Protein AF-A0A3P6BQH3-F1 (afdb_monomer_lite)

Secondary structure (DSSP, 8-state):
-B-SSTTB-S------------SGGGGSSSS-----HHHHHHTBPTT-HHHHHTT-S--B------B--TT---EEEE-TT-BTTB--EEEE---BT---S--EE--TTS--EEPP-

Sequence (117 aa):
MCTGNPACSGSPITVTITDECPGGPCVSEPVHFDLSGKAMGALAKPGQAAQLRSAGPVSVSYRRAACLYQGTEIAFHVDAGSTPFYMAFVVEYENGEGDLASVGFNRPAEDLCPCEK

Organism: Brassica oleracea (NCBI:txid3712)

Radius of gyration: 19.26 Å; chains: 1; bounding box: 42×33×49 Å

pLDDT: mean 94.05, std 5.51, range [64.94, 98.44]

Structure (mmCIF, N/CA/C/O backbone):
data_AF-A0A3P6BQH3-F1
#
_entry.id   AF-A0A3P6BQH3-F1
#
loop_
_atom_site.group_PDB
_atom_site.id
_atom_site.type_symbol
_atom_site.label_atom_id
_atom_site.label_alt_id
_atom_site.label_comp_id
_atom_site.label_asym_id
_atom_site.label_entity_id
_atom_site.label_seq_id
_atom_site.pdbx_PDB_ins_code
_atom_site.Cartn_x
_atom_site.Cartn_y
_atom_site.Cartn_z
_atom_site.occupancy
_atom_site.B_iso_or_equiv
_atom_site.auth_seq_id
_atom_site.auth_comp_id
_atom_site.auth_asym_id
_atom_site.auth_atom_id
_atom_site.pdbx_PDB_model_num
ATOM 1 N N . MET A 1 1 ? -5.538 -3.265 14.415 1.00 95.25 1 MET A N 1
ATOM 2 C CA . MET A 1 1 ? -6.720 -3.154 15.298 1.00 95.25 1 MET A CA 1
ATOM 3 C C . MET A 1 1 ? -6.468 -2.037 16.293 1.00 95.25 1 MET A C 1
ATOM 5 O O . MET A 1 1 ? -5.365 -1.955 16.816 1.00 95.25 1 MET A O 1
ATOM 9 N N . CYS A 1 2 ? -7.467 -1.197 16.555 1.00 97.31 2 CYS A N 1
ATOM 10 C CA . CYS A 1 2 ? -7.405 -0.187 17.611 1.00 97.31 2 CYS A CA 1
ATOM 11 C C . CYS A 1 2 ? -8.392 -0.530 18.732 1.00 97.31 2 CYS A C 1
ATOM 13 O O . CYS A 1 2 ? -9.518 -0.941 18.450 1.00 97.31 2 CYS A O 1
ATOM 15 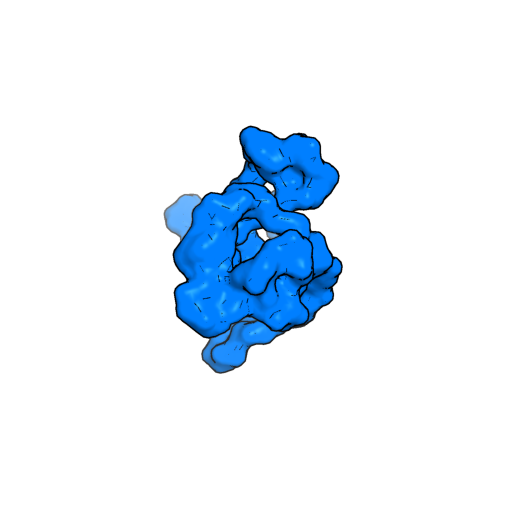N N . THR A 1 3 ? -7.989 -0.313 19.984 1.00 96.50 3 THR A N 1
ATOM 16 C CA . THR A 1 3 ? -8.846 -0.487 21.172 1.00 96.50 3 THR A CA 1
ATOM 17 C C . THR A 1 3 ? -8.729 0.647 22.197 1.00 96.50 3 THR A C 1
ATOM 19 O O . THR A 1 3 ? -9.624 0.799 23.020 1.00 96.50 3 THR A O 1
ATOM 22 N N . GLY A 1 4 ? -7.669 1.465 22.150 1.00 93.94 4 GLY A N 1
ATOM 23 C CA . GLY A 1 4 ? -7.378 2.485 23.170 1.00 93.94 4 GLY A CA 1
ATOM 24 C C . GLY A 1 4 ? -8.168 3.795 23.061 1.00 93.94 4 GLY A C 1
ATOM 25 O O . GLY A 1 4 ? -8.046 4.646 23.936 1.00 93.94 4 GLY A O 1
ATOM 26 N N . ASN A 1 5 ? -8.974 3.982 22.013 1.00 96.44 5 ASN A N 1
ATOM 27 C CA . ASN A 1 5 ? -9.795 5.180 21.817 1.00 96.44 5 ASN A CA 1
ATOM 28 C C . ASN A 1 5 ? -11.293 4.803 21.803 1.00 96.44 5 ASN A C 1
ATOM 30 O O . ASN A 1 5 ? -11.648 3.822 21.143 1.00 96.44 5 ASN A O 1
ATOM 34 N N . PRO A 1 6 ? -12.195 5.569 22.460 1.00 97.00 6 PRO A N 1
ATOM 35 C CA . PRO A 1 6 ? -13.634 5.277 22.489 1.00 97.00 6 PRO A CA 1
ATOM 36 C C . PRO A 1 6 ? -14.289 5.144 21.111 1.00 97.00 6 PRO A C 1
ATOM 38 O O . PRO A 1 6 ? -15.305 4.450 20.987 1.00 97.00 6 PRO A O 1
ATOM 41 N N . ALA A 1 7 ? -13.714 5.784 20.091 1.00 97.81 7 ALA A N 1
ATOM 42 C CA . ALA A 1 7 ? -14.192 5.716 18.722 1.00 97.81 7 ALA A CA 1
ATOM 43 C C . ALA A 1 7 ? -13.744 4.470 17.963 1.00 97.81 7 ALA A C 1
ATOM 45 O O . ALA A 1 7 ? -14.288 4.194 16.898 1.00 97.81 7 ALA A O 1
ATOM 46 N N . CYS A 1 8 ? -12.804 3.687 18.491 1.00 98.19 8 CYS A N 1
ATOM 47 C CA . CYS A 1 8 ? -12.336 2.481 17.825 1.00 98.19 8 CYS A CA 1
ATOM 48 C C . CYS A 1 8 ? -13.393 1.375 17.837 1.00 98.19 8 CYS A C 1
ATOM 50 O O . CYS A 1 8 ? -14.053 1.115 18.845 1.00 98.19 8 CYS A O 1
ATOM 52 N N . SER A 1 9 ? -13.546 0.705 16.697 1.00 98.00 9 SER A N 1
A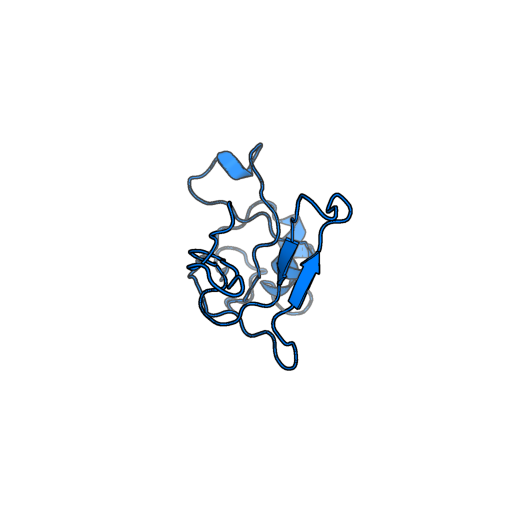TOM 53 C CA . SER A 1 9 ? -14.493 -0.398 16.518 1.00 98.00 9 SER A CA 1
ATOM 54 C C . SER A 1 9 ? -14.051 -1.687 17.210 1.00 98.00 9 SER A C 1
ATOM 56 O O . SER A 1 9 ? -14.864 -2.592 17.375 1.00 98.00 9 SER A O 1
ATOM 58 N N . GLY A 1 10 ? -12.765 -1.805 17.562 1.00 97.75 10 GLY A N 1
ATOM 59 C CA . GLY A 1 10 ? -12.161 -3.062 18.006 1.00 97.75 10 GLY A CA 1
ATOM 60 C C . GLY A 1 10 ? -11.976 -4.087 16.881 1.00 97.75 10 GLY A C 1
ATOM 61 O O . GLY A 1 10 ? -11.423 -5.152 17.122 1.00 97.75 10 GLY A O 1
ATOM 62 N N . SER A 1 11 ? -12.393 -3.782 15.649 1.00 97.94 11 SER A N 1
ATOM 63 C CA . SER A 1 11 ? -12.214 -4.669 14.498 1.00 97.94 11 SER A CA 1
ATOM 64 C C . SER A 1 11 ? -10.905 -4.348 13.763 1.00 97.94 11 SER A C 1
ATOM 66 O O . SER A 1 11 ? -10.529 -3.176 13.646 1.00 97.94 11 SER A O 1
ATOM 68 N N . PRO A 1 12 ? -10.155 -5.358 13.285 1.00 97.56 12 PRO A N 1
ATOM 69 C CA . PRO A 1 12 ? -8.999 -5.123 12.433 1.00 97.56 12 PRO A CA 1
ATOM 70 C C . PRO A 1 12 ? -9.430 -4.689 11.027 1.00 97.56 12 PRO A C 1
ATOM 72 O O . PRO A 1 12 ? -10.521 -5.014 10.567 1.00 97.56 12 PRO A O 1
ATOM 75 N N . ILE A 1 13 ? -8.521 -4.008 10.334 1.00 97.56 13 ILE A N 1
ATOM 76 C CA . ILE A 1 13 ? -8.607 -3.740 8.898 1.00 97.56 13 ILE A CA 1
ATOM 77 C C . ILE A 1 13 ? -7.333 -4.253 8.230 1.00 97.56 13 ILE A C 1
ATOM 79 O O . ILE A 1 13 ? -6.294 -4.350 8.888 1.00 97.56 13 ILE A O 1
ATOM 83 N N . THR A 1 14 ? -7.415 -4.540 6.936 1.00 96.88 14 THR A N 1
ATOM 84 C C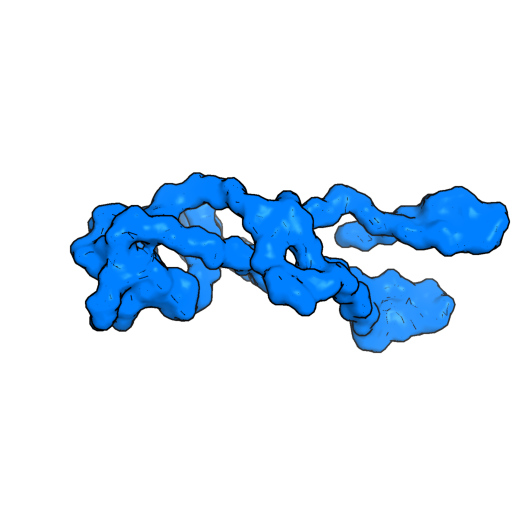A . THR A 1 14 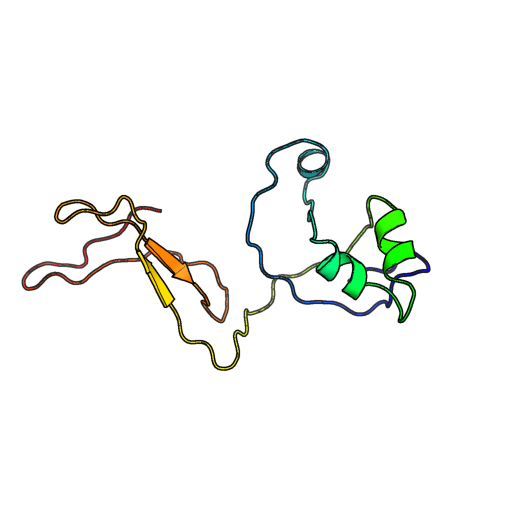? -6.250 -4.819 6.091 1.00 96.88 14 THR A CA 1
ATOM 85 C C . THR A 1 14 ? -5.891 -3.556 5.317 1.00 96.88 14 THR A C 1
ATOM 87 O O . THR A 1 14 ? -6.778 -2.887 4.785 1.00 96.88 14 THR A O 1
ATOM 90 N N . VAL A 1 15 ? -4.603 -3.226 5.263 1.00 97.00 15 VAL A N 1
ATOM 91 C CA . VAL A 1 15 ? -4.061 -2.104 4.487 1.00 97.00 15 VAL A CA 1
ATOM 92 C C . VAL A 1 15 ? -2.902 -2.600 3.629 1.00 97.00 15 VAL A C 1
ATOM 94 O O . VAL A 1 15 ? -2.203 -3.529 4.030 1.00 97.00 15 VAL A O 1
ATOM 97 N N . THR A 1 16 ? -2.703 -1.969 2.476 1.00 96.44 16 THR A N 1
ATOM 98 C CA . THR A 1 16 ? -1.528 -2.170 1.621 1.00 96.44 16 THR A CA 1
ATOM 99 C C . THR A 1 16 ? -0.537 -1.045 1.891 1.00 96.44 16 THR A C 1
ATOM 101 O O . THR A 1 16 ? -0.946 0.112 2.000 1.00 96.44 16 THR A O 1
ATOM 104 N N . ILE A 1 17 ? 0.748 -1.377 2.009 1.00 96.12 17 ILE A N 1
ATOM 105 C CA . ILE A 1 17 ? 1.821 -0.384 2.112 1.00 96.12 17 ILE A CA 1
ATOM 106 C C . ILE A 1 17 ? 2.149 0.103 0.703 1.00 96.12 17 ILE A C 1
ATOM 108 O O . ILE A 1 17 ? 2.469 -0.708 -0.160 1.00 96.12 17 ILE A O 1
ATOM 112 N N . THR A 1 18 ? 2.023 1.407 0.469 1.00 95.50 18 THR A N 1
ATOM 113 C CA . THR A 1 18 ? 2.203 2.018 -0.861 1.00 95.50 18 THR A CA 1
ATOM 114 C C . THR A 1 18 ? 3.159 3.204 -0.856 1.00 95.50 18 THR A C 1
ATOM 116 O O . THR A 1 18 ? 3.361 3.808 -1.901 1.00 95.50 18 THR A O 1
ATOM 119 N N . ASP A 1 19 ? 3.675 3.585 0.309 1.00 95.62 19 ASP A N 1
ATOM 120 C CA . ASP A 1 19 ? 4.522 4.761 0.475 1.00 95.62 19 ASP A CA 1
ATOM 121 C C . ASP A 1 19 ? 5.439 4.579 1.690 1.00 95.62 19 ASP A C 1
ATOM 123 O O . ASP A 1 19 ? 5.189 3.725 2.551 1.00 95.62 19 ASP A O 1
ATOM 127 N N . GLU A 1 20 ? 6.480 5.398 1.761 1.00 94.38 20 GLU A N 1
ATOM 128 C CA . GLU A 1 20 ? 7.390 5.493 2.890 1.00 94.38 20 GLU A CA 1
ATOM 129 C C . GLU A 1 20 ? 7.249 6.840 3.607 1.00 94.38 20 GLU A C 1
ATOM 131 O O . GLU A 1 20 ? 7.077 7.892 2.999 1.00 94.38 20 GLU A O 1
ATOM 136 N N . CYS A 1 21 ? 7.357 6.818 4.935 1.00 93.25 21 CYS A N 1
ATOM 137 C CA . CYS A 1 21 ? 7.377 8.031 5.748 1.00 93.25 21 CYS A CA 1
ATOM 138 C C . CYS A 1 21 ? 8.712 8.113 6.507 1.00 93.25 21 CYS A C 1
ATOM 140 O O . CYS A 1 21 ? 8.811 7.631 7.638 1.00 93.25 21 CYS A O 1
ATOM 142 N N . PRO A 1 22 ? 9.767 8.691 5.902 1.00 92.62 22 PRO A N 1
ATOM 143 C CA . PRO A 1 22 ? 11.127 8.604 6.435 1.00 92.62 22 PRO A CA 1
ATOM 144 C C . PRO A 1 22 ? 11.450 9.643 7.522 1.00 92.62 22 PRO A C 1
ATOM 146 O O . PRO A 1 22 ? 12.592 9.730 7.969 1.00 92.62 22 PRO A O 1
ATOM 149 N N . GLY A 1 23 ? 10.491 10.471 7.950 1.00 91.50 23 GLY A N 1
ATOM 150 C CA . GLY A 1 23 ? 10.771 11.588 8.852 1.00 91.50 23 GLY A CA 1
ATOM 151 C C . GLY A 1 23 ? 9.602 12.013 9.734 1.00 91.50 23 GLY A C 1
ATOM 152 O O . GLY A 1 23 ? 8.513 11.446 9.703 1.00 91.50 23 GLY A O 1
ATOM 153 N N . GLY A 1 24 ? 9.847 13.039 10.552 1.00 90.81 24 GLY A N 1
ATOM 154 C CA . GLY A 1 24 ? 8.833 13.610 11.436 1.00 90.81 24 GLY A CA 1
ATOM 155 C C . GLY A 1 24 ? 8.303 12.600 12.469 1.00 90.81 24 GLY A C 1
ATOM 156 O O . GLY A 1 24 ? 9.088 11.836 13.032 1.00 90.81 24 GLY A O 1
ATOM 157 N N . PRO A 1 25 ? 6.985 12.578 12.741 1.00 87.75 25 PRO A N 1
ATOM 158 C CA . PRO A 1 25 ? 6.381 11.643 13.695 1.00 87.75 25 PRO A CA 1
ATOM 159 C C . PRO A 1 25 ? 6.587 10.160 13.348 1.00 87.75 25 PRO A C 1
ATOM 161 O O . PRO A 1 25 ? 6.495 9.312 14.231 1.00 87.75 25 PRO A O 1
ATOM 164 N N . CYS A 1 26 ? 6.880 9.830 12.088 1.00 92.12 26 CYS A N 1
ATOM 165 C CA . CYS A 1 26 ? 7.045 8.444 11.658 1.00 92.12 26 CYS A CA 1
ATOM 166 C C . CYS A 1 26 ? 8.315 7.782 12.200 1.00 92.12 26 CYS A C 1
ATOM 168 O O . CYS A 1 26 ? 8.363 6.563 12.325 1.00 92.12 26 CYS A O 1
ATOM 170 N N . VAL A 1 27 ? 9.321 8.580 12.568 1.00 92.75 27 VAL A N 1
ATOM 171 C CA . VAL A 1 27 ? 10.598 8.092 13.116 1.00 92.75 27 VAL A CA 1
ATOM 172 C C . VAL A 1 27 ? 10.724 8.311 14.624 1.00 92.75 27 VAL A C 1
ATOM 174 O O . VAL A 1 27 ? 11.772 8.029 15.199 1.00 92.75 27 VAL A O 1
ATOM 177 N N . SER A 1 28 ? 9.680 8.825 15.287 1.00 90.69 28 SER A N 1
ATOM 178 C CA . SER A 1 28 ? 9.705 9.034 16.741 1.00 90.69 28 SER A CA 1
ATOM 179 C C . SER A 1 28 ? 9.492 7.747 17.537 1.00 90.69 28 SER A C 1
ATOM 181 O O . SER A 1 28 ? 9.800 7.711 18.722 1.00 90.69 28 SER A O 1
ATOM 183 N N . GLU A 1 29 ? 8.964 6.704 16.897 1.00 88.75 29 GLU A N 1
ATOM 184 C CA . GLU A 1 29 ? 8.667 5.403 17.493 1.00 88.75 29 GLU A CA 1
ATOM 185 C C . GLU A 1 29 ? 9.282 4.284 16.639 1.00 88.75 29 GLU A C 1
ATOM 187 O O . GLU A 1 29 ? 9.446 4.469 15.432 1.00 88.75 29 GLU A O 1
ATOM 192 N N . PRO A 1 30 ? 9.574 3.097 17.209 1.00 91.31 30 PRO A N 1
ATOM 193 C CA . PRO A 1 30 ? 10.148 1.983 16.449 1.00 91.31 30 PRO A CA 1
ATOM 194 C C . PRO A 1 30 ? 9.292 1.533 15.260 1.00 91.31 30 PRO A C 1
ATOM 196 O O . PRO A 1 30 ? 9.818 0.987 14.294 1.00 91.31 30 PRO A O 1
ATOM 199 N N . VAL A 1 31 ? 7.970 1.714 15.353 1.00 93.31 31 VAL A N 1
ATOM 200 C CA . VAL A 1 31 ? 7.013 1.389 14.293 1.00 93.31 31 VAL A CA 1
ATOM 201 C C . VAL A 1 31 ? 5.918 2.445 14.272 1.00 93.31 31 VAL A C 1
ATOM 203 O O . VAL A 1 31 ? 5.238 2.659 15.277 1.00 93.31 31 VAL A O 1
ATOM 206 N N . HIS A 1 32 ? 5.707 3.049 13.106 1.00 95.19 32 HIS A N 1
ATOM 207 C CA . HIS A 1 32 ? 4.667 4.043 12.880 1.00 95.19 32 HIS A CA 1
ATOM 208 C C . HIS A 1 32 ? 3.948 3.756 11.559 1.00 95.19 32 HIS A C 1
ATOM 210 O O . HIS A 1 32 ? 4.587 3.583 10.526 1.00 95.19 32 HIS A O 1
ATOM 216 N N . PHE A 1 33 ? 2.614 3.722 11.588 1.00 95.75 33 PHE A N 1
ATOM 217 C CA . PHE A 1 33 ? 1.796 3.641 10.378 1.00 95.75 33 PHE A CA 1
ATOM 218 C C . PHE A 1 33 ? 1.173 5.004 10.099 1.00 95.75 33 PHE A C 1
ATOM 220 O O . PHE A 1 33 ? 0.249 5.405 10.810 1.00 95.75 33 PHE A O 1
ATOM 227 N N . ASP A 1 34 ? 1.638 5.682 9.050 1.00 95.69 34 ASP A N 1
ATOM 228 C CA . ASP A 1 34 ? 0.975 6.884 8.546 1.00 95.69 34 ASP A CA 1
ATOM 229 C C . ASP A 1 34 ? -0.175 6.479 7.617 1.00 95.69 34 ASP A C 1
ATOM 231 O O . ASP A 1 34 ? -0.028 6.249 6.416 1.00 95.69 34 ASP A O 1
ATOM 235 N N . LEU A 1 35 ? -1.333 6.233 8.226 1.00 96.38 35 LEU A N 1
ATOM 236 C CA . LEU A 1 35 ? -2.493 5.713 7.520 1.00 96.38 35 LEU A CA 1
ATOM 237 C C . LEU A 1 35 ? -3.221 6.825 6.768 1.00 96.38 35 LEU A C 1
ATOM 239 O O . LEU A 1 35 ? -3.563 7.862 7.335 1.00 96.38 35 LEU A O 1
ATOM 243 N N . SER A 1 36 ? -3.636 6.530 5.534 1.00 96.94 36 SER A N 1
ATOM 244 C CA . SER A 1 36 ? -4.598 7.382 4.830 1.00 96.94 36 SER A CA 1
ATOM 245 C C . SER A 1 36 ? -5.856 7.626 5.678 1.00 96.94 36 SER A C 1
ATOM 247 O O . SER A 1 36 ? -6.316 6.760 6.434 1.00 96.94 36 SER A O 1
ATOM 249 N N . GLY A 1 37 ? -6.504 8.780 5.494 1.00 96.56 37 GLY A N 1
ATOM 250 C CA . GLY A 1 37 ? -7.731 9.112 6.230 1.00 96.56 37 GLY A CA 1
ATOM 251 C C . GLY A 1 37 ? -8.868 8.092 6.042 1.00 96.56 37 GLY A C 1
ATOM 252 O O . GLY A 1 37 ? -9.721 7.944 6.926 1.00 96.56 37 GLY A O 1
ATOM 253 N N . LYS A 1 38 ? -8.875 7.356 4.919 1.00 97.62 38 LYS A N 1
ATOM 254 C CA . LYS A 1 38 ? -9.808 6.248 4.663 1.00 97.62 38 LYS A CA 1
ATOM 255 C C . LYS A 1 38 ? -9.499 5.042 5.553 1.00 97.62 38 LYS A C 1
ATOM 257 O O . LYS A 1 38 ? -10.416 4.529 6.189 1.00 97.62 38 LYS A O 1
ATOM 262 N N . ALA A 1 39 ? -8.233 4.634 5.639 1.00 97.69 39 ALA A N 1
ATOM 263 C CA . ALA A 1 39 ? -7.803 3.534 6.498 1.00 97.69 39 ALA A CA 1
ATOM 264 C C . ALA A 1 39 ? -8.021 3.860 7.986 1.00 97.69 39 ALA A C 1
ATOM 266 O O . ALA A 1 39 ? -8.663 3.084 8.689 1.00 97.69 39 ALA A O 1
ATOM 267 N N . MET A 1 40 ? -7.609 5.047 8.449 1.00 97.19 40 MET A N 1
ATOM 268 C CA . MET A 1 40 ? -7.862 5.481 9.830 1.00 97.19 40 MET A CA 1
ATOM 269 C C . MET A 1 40 ? -9.365 5.496 10.151 1.00 97.19 40 MET A C 1
ATOM 271 O O . MET A 1 40 ? -9.795 5.004 11.189 1.00 97.19 40 MET A O 1
ATOM 275 N N . GLY A 1 41 ? -10.195 6.002 9.233 1.00 97.44 41 GLY A N 1
ATOM 276 C CA . GLY A 1 41 ? -11.648 6.017 9.410 1.00 97.44 41 GLY A CA 1
ATOM 277 C C . GLY A 1 41 ? -12.283 4.624 9.503 1.00 97.44 41 GLY A C 1
ATOM 278 O O . GLY A 1 41 ? -13.260 4.460 10.227 1.00 97.44 41 GLY A O 1
ATOM 279 N N . ALA A 1 42 ? -11.727 3.621 8.819 1.00 98.12 42 ALA A N 1
ATOM 280 C CA . ALA A 1 42 ? -12.226 2.244 8.843 1.00 98.12 42 ALA A CA 1
ATOM 281 C C . ALA A 1 42 ? -11.944 1.512 10.171 1.00 98.12 42 ALA A C 1
ATOM 283 O O . ALA A 1 42 ? -12.618 0.535 10.489 1.00 98.12 42 ALA A O 1
ATOM 284 N N . LEU A 1 43 ? -10.998 2.002 10.982 1.00 98.00 43 LEU A N 1
ATOM 285 C CA . LEU A 1 43 ? -10.787 1.525 12.355 1.00 98.00 43 LEU A CA 1
ATOM 286 C C . LEU A 1 43 ? -11.870 2.017 13.331 1.00 98.00 43 LEU A C 1
ATOM 288 O O . LEU A 1 43 ? -11.948 1.513 14.454 1.00 98.00 43 LEU A O 1
ATOM 292 N N . ALA A 1 44 ? -12.689 2.997 12.941 1.00 98.31 44 ALA A N 1
ATOM 293 C CA . ALA A 1 44 ? -13.687 3.601 13.812 1.00 98.31 44 ALA A CA 1
ATOM 294 C C . ALA A 1 44 ? -15.018 2.833 13.827 1.00 98.31 44 ALA A C 1
ATOM 296 O O . ALA A 1 44 ? -15.362 2.096 12.903 1.00 98.31 44 ALA A O 1
ATOM 297 N N . LYS A 1 45 ? -15.813 3.054 14.875 1.00 98.44 45 LYS A N 1
ATOM 298 C CA . LYS A 1 45 ? -17.228 2.674 14.930 1.00 98.44 45 LYS A CA 1
ATOM 299 C C . LYS A 1 45 ? -18.017 3.384 13.817 1.00 98.44 45 LYS A C 1
ATOM 301 O O . LYS A 1 45 ? -17.637 4.492 13.416 1.00 98.44 45 LYS A O 1
ATOM 306 N N . PRO A 1 46 ? -19.146 2.812 13.356 1.00 97.94 46 PRO A N 1
ATOM 307 C CA . PRO A 1 46 ? -20.029 3.479 12.401 1.00 97.94 46 PRO A CA 1
ATOM 308 C C . PRO A 1 46 ? -20.358 4.916 12.837 1.00 97.94 46 PRO A C 1
ATOM 310 O O . PRO A 1 46 ? -20.755 5.152 13.976 1.00 97.94 46 PRO A O 1
ATOM 313 N N . GLY A 1 47 ? -20.142 5.883 11.942 1.00 98.00 47 GLY A N 1
ATOM 314 C CA . GLY A 1 47 ? -20.373 7.311 12.202 1.00 98.00 47 GLY A CA 1
ATOM 315 C C . GLY A 1 47 ? -19.261 8.052 12.961 1.00 98.00 47 GLY A C 1
ATOM 316 O O . GLY A 1 47 ? -19.322 9.273 13.052 1.00 98.00 47 GLY A O 1
ATOM 317 N N . GLN A 1 48 ? -18.217 7.375 13.456 1.00 98.25 48 GLN A N 1
ATOM 318 C CA . GLN A 1 48 ? -17.176 7.993 14.301 1.00 98.25 48 GLN A CA 1
ATOM 319 C C . GLN A 1 48 ? -15.819 8.176 13.602 1.00 98.25 48 GLN A C 1
ATOM 321 O O . GLN A 1 48 ? -14.825 8.524 14.236 1.00 98.25 48 GLN A O 1
ATOM 326 N N . ALA A 1 49 ? -15.762 8.000 12.280 1.00 98.00 49 ALA A N 1
ATOM 327 C CA . ALA A 1 49 ? -14.524 8.123 11.509 1.00 98.00 49 ALA A CA 1
ATOM 328 C C . ALA A 1 49 ? -13.859 9.507 11.640 1.00 98.00 49 ALA A C 1
ATOM 330 O O . ALA A 1 49 ? -12.640 9.590 11.757 1.00 98.00 49 ALA A O 1
ATOM 331 N N . ALA A 1 50 ? -14.642 10.592 11.641 1.00 97.50 50 ALA A N 1
ATOM 332 C CA . ALA A 1 50 ? -14.105 11.942 11.825 1.00 97.50 50 ALA A CA 1
ATOM 333 C C . ALA A 1 50 ? -13.504 12.126 13.227 1.00 97.50 50 ALA A C 1
ATOM 335 O O . ALA A 1 50 ? -12.386 12.613 13.348 1.00 97.50 50 ALA A O 1
ATOM 336 N N . GLN A 1 51 ? -14.205 11.653 14.261 1.00 97.56 51 GLN A N 1
ATOM 337 C CA . GLN A 1 51 ? -13.728 11.703 15.642 1.00 97.56 51 GLN A CA 1
ATOM 338 C C . GLN A 1 51 ? -12.405 10.949 15.814 1.00 97.56 51 GLN A C 1
ATOM 340 O O . GLN A 1 51 ? -11.497 11.467 16.457 1.00 97.56 51 GLN A O 1
ATOM 345 N N . LEU A 1 52 ? -12.273 9.758 15.216 1.00 97.81 52 LEU A N 1
ATOM 346 C CA . LEU A 1 52 ? -11.033 8.988 15.309 1.00 97.81 52 LEU A CA 1
ATOM 347 C C . LEU A 1 52 ? -9.873 9.667 14.564 1.00 97.81 52 LEU A C 1
ATOM 349 O O . LEU A 1 52 ? -8.771 9.718 15.094 1.00 97.81 52 LEU A O 1
ATOM 353 N N . ARG A 1 53 ? -10.113 10.255 13.382 1.00 96.81 53 ARG A N 1
ATOM 354 C CA . ARG A 1 53 ? -9.078 11.016 12.651 1.00 96.81 53 ARG A CA 1
ATOM 355 C C . ARG A 1 53 ? -8.598 12.252 13.412 1.00 96.81 53 ARG A C 1
ATOM 357 O O . ARG A 1 53 ? -7.428 12.599 13.330 1.00 96.81 53 ARG A O 1
ATOM 364 N N . SER A 1 54 ? -9.486 12.910 14.150 1.00 96.06 54 SER A N 1
ATOM 365 C CA . SER A 1 54 ? -9.145 14.085 14.959 1.00 96.06 54 SER A CA 1
ATOM 366 C C . SER A 1 54 ? -8.474 13.745 16.294 1.00 96.06 54 SER A C 1
ATOM 368 O O . SER A 1 54 ? -8.092 14.660 17.016 1.00 96.06 54 SER A O 1
ATOM 370 N N . ALA A 1 55 ? -8.321 12.462 16.640 1.00 94.62 55 ALA A N 1
ATOM 371 C CA . ALA A 1 55 ? -7.722 12.042 17.906 1.00 94.62 55 ALA A CA 1
ATOM 372 C C . ALA A 1 55 ? -6.188 12.186 17.950 1.00 94.62 55 ALA A C 1
ATOM 374 O O . ALA A 1 55 ? -5.602 12.019 19.018 1.00 94.62 55 ALA A O 1
ATOM 375 N N . GLY A 1 56 ? -5.544 12.491 16.817 1.00 89.31 56 GLY A N 1
ATOM 376 C CA . GLY A 1 56 ? -4.087 12.463 16.692 1.00 89.31 56 GLY A CA 1
ATOM 377 C C . GLY A 1 56 ? -3.555 11.026 16.583 1.00 89.31 56 GLY A C 1
ATOM 378 O O . GLY A 1 56 ? -4.260 10.163 16.055 1.00 89.31 56 GLY A O 1
ATOM 379 N N . PRO A 1 57 ? -2.323 10.750 17.050 1.00 92.31 57 PRO A N 1
ATOM 380 C CA . PRO A 1 57 ? -1.761 9.402 17.050 1.00 92.31 57 PRO A CA 1
ATOM 381 C C . PRO A 1 57 ? -2.612 8.420 17.865 1.00 92.31 57 PRO A C 1
ATOM 383 O O . PRO A 1 57 ? -3.015 8.705 18.993 1.00 92.31 57 PRO A O 1
ATOM 386 N N . VAL A 1 58 ? -2.862 7.236 17.304 1.00 94.56 58 VAL A N 1
ATOM 387 C CA . VAL A 1 58 ? -3.670 6.182 17.928 1.00 94.56 58 VAL A CA 1
ATOM 388 C C . VAL A 1 58 ? -2.856 4.897 17.993 1.00 94.56 58 VAL A C 1
ATOM 390 O O . VAL A 1 58 ? -2.388 4.401 16.972 1.00 94.56 58 VAL A O 1
ATOM 393 N N . SER A 1 59 ? -2.723 4.318 19.187 1.00 94.69 59 SER A N 1
ATOM 394 C CA . SER A 1 59 ? -2.051 3.028 19.355 1.00 94.69 59 SER A CA 1
ATOM 395 C C . SER A 1 59 ? -2.849 1.899 18.701 1.00 94.69 59 SER A C 1
ATOM 397 O O . SER A 1 59 ? -4.054 1.740 18.933 1.00 94.69 59 SER A O 1
ATOM 399 N N . VAL A 1 60 ? -2.157 1.074 17.919 1.00 95.94 60 VAL A N 1
ATOM 400 C CA . VAL A 1 60 ? -2.736 -0.073 17.218 1.00 95.94 60 VAL A CA 1
ATOM 401 C C . VAL A 1 60 ? -1.911 -1.330 17.451 1.00 95.94 60 VAL A C 1
ATOM 403 O O . VAL A 1 60 ? -0.691 -1.280 17.570 1.00 95.94 60 VAL A O 1
ATOM 406 N N . SER A 1 61 ? -2.579 -2.479 17.463 1.00 97.00 61 SER A N 1
ATOM 407 C CA . SER A 1 61 ? -1.928 -3.768 17.242 1.00 97.00 61 SER A CA 1
ATOM 408 C C . SER A 1 61 ? -1.989 -4.128 15.761 1.00 97.00 61 SER A C 1
ATOM 410 O O . SER A 1 61 ? -2.991 -3.866 15.084 1.00 97.00 61 SER A O 1
ATOM 412 N N . TYR A 1 62 ? -0.929 -4.735 15.243 1.00 97.25 62 TYR A N 1
ATOM 413 C CA . TYR A 1 62 ? -0.816 -5.090 13.833 1.00 97.25 62 TYR A CA 1
ATOM 414 C C . TYR A 1 62 ? -0.190 -6.475 13.668 1.00 97.25 62 TYR A C 1
ATOM 416 O O . TYR A 1 62 ? 0.425 -7.017 14.585 1.00 97.25 62 TYR A O 1
ATOM 424 N N . ARG A 1 63 ? -0.390 -7.055 12.487 1.00 97.19 63 ARG A N 1
ATOM 425 C CA . ARG A 1 63 ? 0.289 -8.258 12.002 1.00 97.19 63 ARG A CA 1
ATOM 426 C C . ARG A 1 63 ? 0.332 -8.193 10.481 1.00 97.19 63 ARG A C 1
ATOM 428 O O . ARG A 1 63 ? -0.599 -7.640 9.892 1.00 97.19 63 ARG A O 1
ATOM 435 N N . ARG A 1 64 ? 1.353 -8.783 9.853 1.00 96.56 64 ARG A N 1
ATOM 436 C CA . ARG A 1 64 ? 1.299 -9.037 8.406 1.00 96.56 64 ARG A CA 1
ATOM 437 C C . ARG A 1 64 ? 0.131 -9.982 8.105 1.00 96.56 64 ARG A C 1
ATOM 439 O O . ARG A 1 64 ? -0.214 -10.855 8.910 1.00 96.56 64 ARG A O 1
ATOM 446 N N . ALA A 1 65 ? -0.504 -9.760 6.967 1.00 95.69 65 ALA A N 1
ATOM 447 C CA . ALA A 1 65 ? -1.577 -10.586 6.442 1.00 95.69 65 ALA A CA 1
ATOM 448 C C . ALA A 1 65 ? -1.376 -10.724 4.934 1.00 95.69 65 ALA A C 1
ATOM 450 O O . ALA A 1 65 ? -0.833 -9.814 4.312 1.00 95.69 65 ALA A O 1
ATOM 451 N N . ALA A 1 66 ? -1.820 -11.846 4.371 1.00 96.44 66 ALA A N 1
ATOM 452 C CA . ALA A 1 66 ? -1.717 -12.068 2.939 1.00 96.44 66 ALA A CA 1
ATOM 453 C C . ALA A 1 66 ? -2.518 -11.012 2.156 1.00 96.44 66 ALA A C 1
ATOM 455 O O . ALA A 1 66 ? -3.674 -10.729 2.493 1.00 96.44 66 ALA A O 1
ATOM 456 N N . CYS A 1 67 ? -1.912 -10.461 1.107 1.00 96.44 67 CYS A N 1
ATOM 457 C CA . CYS A 1 67 ? -2.564 -9.608 0.125 1.00 96.44 67 CYS A CA 1
ATOM 458 C C . CYS A 1 67 ? -3.560 -10.429 -0.706 1.00 96.44 67 CYS A C 1
ATOM 460 O O . CYS A 1 67 ? -3.273 -11.569 -1.083 1.00 96.44 67 CYS A O 1
ATOM 462 N N . LEU A 1 68 ? -4.741 -9.847 -0.949 1.00 95.44 68 LEU A N 1
ATOM 463 C CA . LEU A 1 68 ? -5.863 -10.465 -1.663 1.00 95.44 68 LEU A CA 1
ATOM 464 C C . LEU A 1 68 ? -6.508 -9.453 -2.625 1.00 95.44 68 LEU A C 1
ATOM 466 O O . LEU A 1 68 ? -7.493 -8.792 -2.290 1.00 95.44 68 LEU A O 1
ATOM 470 N N . TYR A 1 69 ? -5.965 -9.346 -3.831 1.00 95.12 69 TYR A N 1
ATOM 471 C CA . TYR A 1 69 ? -6.472 -8.525 -4.928 1.00 95.12 69 TYR A CA 1
ATOM 472 C C . TYR A 1 69 ? -7.434 -9.348 -5.800 1.00 95.12 69 TYR A C 1
ATOM 474 O O . TYR A 1 69 ? -7.053 -9.955 -6.797 1.00 95.12 69 TYR A O 1
ATOM 482 N N . GLN A 1 70 ? -8.701 -9.438 -5.379 1.00 92.94 70 GLN A N 1
ATOM 483 C CA . GLN A 1 70 ? -9.711 -10.257 -6.062 1.00 92.94 70 GLN A CA 1
ATOM 484 C C . GLN A 1 70 ? -10.003 -9.755 -7.479 1.00 92.94 70 GLN A C 1
ATOM 486 O O . GLN A 1 70 ? -10.387 -8.604 -7.663 1.00 92.94 70 GLN A O 1
ATOM 491 N N . GLY A 1 71 ? -9.899 -10.654 -8.460 1.00 93.19 71 GLY A N 1
ATOM 492 C CA . GLY A 1 71 ? -10.182 -10.330 -9.860 1.00 93.19 71 GLY A CA 1
ATOM 493 C C . GL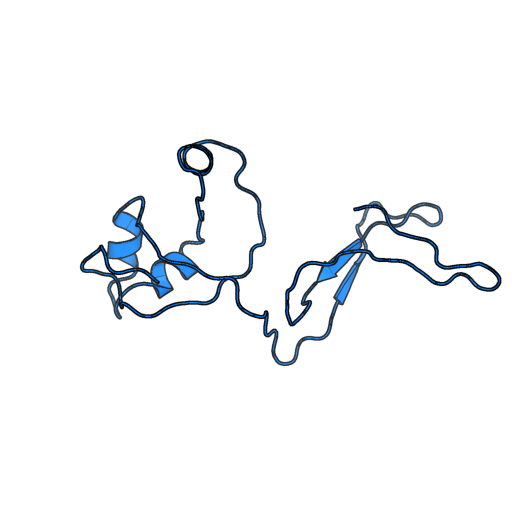Y A 1 71 ? -9.125 -9.445 -10.524 1.00 93.19 71 GLY A C 1
ATOM 494 O O . GLY A 1 71 ? -9.352 -9.004 -11.647 1.00 93.19 71 GLY A O 1
ATOM 495 N N . THR A 1 72 ? -7.992 -9.209 -9.856 1.00 95.44 72 THR A N 1
ATOM 496 C CA . THR A 1 72 ? -6.858 -8.465 -10.402 1.00 95.44 72 THR A CA 1
ATOM 497 C C . THR A 1 72 ? -5.678 -9.410 -10.581 1.00 95.44 72 THR A C 1
ATOM 499 O O . THR A 1 72 ? -5.291 -10.120 -9.653 1.00 95.44 72 THR A O 1
ATOM 502 N N . GLU A 1 73 ? -5.124 -9.427 -11.787 1.00 95.44 73 GLU A N 1
ATOM 503 C CA . GLU A 1 73 ? -3.898 -10.158 -12.095 1.00 95.44 73 GLU A CA 1
ATOM 504 C C . GLU A 1 73 ? -2.666 -9.321 -11.738 1.00 95.44 73 GLU A C 1
ATOM 506 O O . GLU A 1 73 ? -2.743 -8.094 -11.638 1.00 95.44 73 GLU A O 1
ATOM 511 N N . ILE A 1 74 ? -1.526 -9.995 -11.570 1.00 96.44 74 ILE A N 1
ATOM 512 C CA . ILE A 1 74 ? -0.228 -9.331 -11.428 1.00 96.44 74 ILE A CA 1
ATOM 513 C C . ILE A 1 74 ? 0.000 -8.445 -12.653 1.00 96.44 74 ILE A C 1
ATOM 515 O O . ILE A 1 74 ? -0.128 -8.905 -13.792 1.00 96.44 74 ILE A O 1
ATOM 519 N N . ALA A 1 75 ? 0.360 -7.185 -12.419 1.00 96.81 75 ALA A N 1
ATOM 520 C CA . ALA A 1 75 ? 0.622 -6.220 -13.477 1.00 96.81 75 ALA A CA 1
ATOM 521 C C . ALA A 1 75 ? 2.082 -5.763 -13.454 1.00 96.81 75 ALA A C 1
ATOM 523 O O . ALA A 1 75 ? 2.661 -5.537 -12.397 1.00 96.81 75 ALA A O 1
ATOM 524 N N . PHE A 1 76 ? 2.664 -5.592 -14.641 1.00 96.31 76 PHE A N 1
ATOM 525 C CA . PHE A 1 76 ? 3.993 -5.013 -14.817 1.00 96.31 76 PHE A CA 1
ATOM 526 C C . PHE A 1 76 ? 3.832 -3.611 -15.395 1.00 96.31 76 PHE A C 1
ATOM 528 O O . PHE A 1 76 ? 3.454 -3.454 -16.559 1.00 96.31 76 PHE A O 1
ATOM 535 N N . HIS A 1 77 ? 4.103 -2.591 -14.586 1.00 97.19 77 HIS A N 1
ATOM 536 C CA . HIS A 1 77 ? 4.040 -1.200 -15.009 1.00 97.19 77 HIS A CA 1
ATOM 537 C C . HIS A 1 77 ? 5.430 -0.715 -15.414 1.00 97.19 77 HIS A C 1
ATOM 539 O O . HIS A 1 77 ? 6.281 -0.498 -14.555 1.00 97.19 77 HIS A O 1
ATOM 545 N N . VAL A 1 78 ? 5.672 -0.562 -16.718 1.00 97.12 78 VAL A N 1
ATOM 546 C CA . VAL A 1 78 ? 6.965 -0.100 -17.246 1.00 97.12 78 VAL A CA 1
ATOM 547 C C . VAL A 1 78 ? 7.130 1.395 -16.994 1.00 97.12 78 VAL A C 1
ATOM 549 O O . VAL A 1 78 ? 6.284 2.191 -17.398 1.00 97.12 78 VAL A O 1
ATOM 552 N N . ASP A 1 79 ? 8.238 1.769 -16.358 1.00 97.00 79 ASP A N 1
ATOM 553 C CA . ASP A 1 79 ? 8.572 3.160 -16.075 1.00 97.00 79 ASP A CA 1
ATOM 554 C C . ASP A 1 79 ? 8.813 3.939 -17.375 1.00 97.00 79 ASP A C 1
ATOM 556 O O . ASP A 1 79 ? 9.449 3.440 -18.311 1.00 97.00 79 ASP A O 1
ATOM 560 N N . ALA A 1 80 ? 8.331 5.182 -17.421 1.00 97.69 80 ALA A N 1
ATOM 561 C CA . ALA A 1 80 ? 8.412 6.040 -18.601 1.00 97.69 80 ALA A CA 1
ATOM 562 C C . ALA A 1 80 ? 9.856 6.381 -19.023 1.00 97.69 80 ALA A C 1
ATOM 564 O O . ALA A 1 80 ? 10.081 6.742 -20.178 1.00 97.69 80 ALA A O 1
ATOM 565 N N . GLY A 1 81 ? 10.831 6.266 -18.116 1.00 96.75 81 GLY A N 1
ATOM 566 C CA . GLY A 1 81 ? 12.258 6.425 -18.393 1.00 96.75 81 GLY A CA 1
ATOM 567 C C . GLY A 1 81 ? 12.909 5.218 -19.078 1.00 96.75 81 GLY A C 1
ATOM 568 O O . GLY A 1 81 ? 14.088 5.282 -19.430 1.00 96.75 81 GLY A O 1
ATOM 569 N N . SER A 1 82 ? 12.174 4.123 -19.284 1.00 97.44 82 SER A N 1
ATOM 570 C CA . SER A 1 82 ? 12.685 2.941 -19.982 1.00 97.44 82 SER A CA 1
ATOM 571 C C . SER A 1 82 ? 13.010 3.231 -21.452 1.00 97.44 82 SER A C 1
ATOM 573 O O . SER A 1 82 ? 12.341 3.998 -22.142 1.00 97.44 82 SER A O 1
ATOM 575 N N . THR A 1 83 ? 14.047 2.571 -21.958 1.00 96.62 83 THR A N 1
ATOM 576 C CA . THR A 1 83 ? 14.542 2.667 -23.337 1.00 96.62 83 THR A CA 1
ATOM 577 C C . THR A 1 83 ? 14.846 1.265 -23.881 1.00 96.62 83 THR A C 1
ATOM 579 O O . THR A 1 83 ? 14.876 0.300 -23.119 1.00 96.62 83 THR A O 1
ATOM 582 N N . PRO A 1 84 ? 15.168 1.102 -25.176 1.00 94.69 84 PRO A N 1
ATOM 583 C CA . PRO A 1 84 ? 15.616 -0.192 -25.702 1.00 94.69 84 PRO A CA 1
ATOM 584 C C . PRO A 1 84 ? 16.883 -0.771 -25.041 1.00 94.69 84 PRO A C 1
ATOM 586 O O . PRO A 1 84 ? 17.190 -1.939 -25.262 1.00 94.69 84 PRO A O 1
ATOM 589 N N . PHE A 1 85 ? 17.624 0.025 -24.260 1.00 92.88 85 PHE A N 1
ATOM 590 C CA . PHE A 1 85 ? 18.873 -0.378 -23.600 1.00 92.88 85 PHE A CA 1
ATOM 591 C C . PHE A 1 85 ? 18.800 -0.333 -22.063 1.00 92.88 85 PHE A C 1
ATOM 593 O O . PHE A 1 85 ? 19.787 -0.642 -21.403 1.00 92.88 85 PHE A O 1
ATOM 600 N N . TYR A 1 86 ? 17.659 0.062 -21.491 1.00 92.50 86 TYR A N 1
ATOM 601 C CA . TYR A 1 86 ? 17.437 0.161 -20.046 1.00 92.50 86 TYR A CA 1
ATOM 602 C C . TYR A 1 86 ? 15.960 -0.072 -19.737 1.00 92.50 86 TYR A C 1
ATOM 604 O O . TYR A 1 86 ? 15.107 0.588 -20.323 1.00 92.50 86 TYR A O 1
ATOM 612 N N . MET A 1 87 ? 15.649 -0.968 -18.805 1.00 92.56 87 MET A N 1
ATOM 613 C CA . MET A 1 87 ? 14.271 -1.283 -18.437 1.00 92.56 87 MET A CA 1
ATOM 614 C C . MET A 1 87 ? 14.093 -1.150 -16.930 1.00 92.56 87 MET A C 1
ATOM 616 O O . MET A 1 87 ? 14.816 -1.782 -16.165 1.00 92.56 87 MET A O 1
ATOM 620 N N . ALA A 1 88 ? 13.094 -0.372 -16.529 1.00 96.00 88 ALA A N 1
ATOM 621 C CA . ALA A 1 88 ? 12.621 -0.277 -15.158 1.00 96.00 88 ALA A CA 1
ATOM 622 C C . ALA A 1 88 ? 11.102 -0.455 -15.143 1.00 96.00 88 ALA A C 1
ATOM 624 O O . ALA A 1 88 ? 10.403 -0.047 -16.071 1.00 96.00 88 ALA A O 1
ATOM 625 N N . PHE A 1 89 ? 10.586 -1.115 -14.116 1.00 96.44 89 PHE A N 1
ATOM 626 C CA . PHE A 1 89 ? 9.161 -1.376 -13.967 1.00 96.44 89 PHE A CA 1
ATOM 627 C C . PHE A 1 89 ? 8.836 -1.652 -12.502 1.00 96.44 89 PHE A C 1
ATOM 629 O O . PHE A 1 89 ? 9.703 -2.049 -11.726 1.00 96.44 89 PHE A O 1
ATOM 636 N N . VAL A 1 90 ? 7.568 -1.487 -12.149 1.00 96.31 90 VAL A N 1
ATOM 637 C CA . VAL A 1 90 ? 7.009 -1.933 -10.872 1.00 96.31 90 VAL A CA 1
ATOM 638 C C . VAL A 1 90 ? 6.140 -3.158 -11.129 1.00 96.31 90 VAL A C 1
ATOM 640 O O . VAL A 1 90 ? 5.459 -3.243 -12.153 1.00 96.31 90 VAL A O 1
ATOM 643 N N . VAL A 1 91 ? 6.183 -4.118 -10.209 1.00 96.56 91 VAL A N 1
ATOM 644 C CA . VAL A 1 91 ? 5.274 -5.264 -10.203 1.00 96.56 91 VAL A CA 1
ATOM 645 C C . VAL A 1 91 ? 4.171 -4.991 -9.186 1.00 96.56 91 VAL A C 1
ATOM 647 O O . VAL A 1 91 ? 4.444 -4.770 -8.007 1.00 96.56 91 VAL A O 1
ATOM 650 N N . GLU A 1 92 ? 2.930 -4.961 -9.650 1.00 96.75 92 GLU A N 1
ATOM 651 C CA . GLU A 1 92 ? 1.758 -4.570 -8.874 1.00 96.75 92 GLU A CA 1
ATOM 652 C C . GLU A 1 92 ? 0.811 -5.756 -8.654 1.00 96.75 92 GLU A C 1
ATOM 654 O O . GLU A 1 92 ? 0.764 -6.702 -9.440 1.00 96.75 92 GLU A O 1
ATOM 659 N N . TYR A 1 93 ? 0.003 -5.662 -7.594 1.00 96.56 93 TYR A N 1
ATOM 660 C CA . TYR A 1 93 ? -1.056 -6.624 -7.253 1.00 96.56 93 TYR A CA 1
ATOM 661 C C . TYR A 1 93 ? -0.578 -8.046 -6.918 1.00 96.56 93 TYR A C 1
ATOM 663 O O . TYR A 1 93 ? -1.329 -9.015 -7.044 1.00 96.56 93 TYR A O 1
ATOM 671 N N . GLU A 1 94 ? 0.645 -8.166 -6.405 1.00 96.19 94 GLU A N 1
ATOM 672 C CA . GLU A 1 94 ? 1.173 -9.416 -5.862 1.00 96.19 94 GLU A CA 1
ATOM 673 C C . GLU A 1 94 ? 0.331 -9.904 -4.672 1.00 96.19 94 GLU A C 1
ATOM 675 O O . GLU A 1 94 ? 0.235 -9.258 -3.623 1.00 96.19 94 GLU A O 1
ATOM 680 N N . ASN A 1 95 ? -0.311 -11.061 -4.839 1.00 95.38 95 ASN A N 1
ATOM 681 C CA . ASN A 1 95 ? -1.048 -11.731 -3.769 1.00 95.38 95 ASN A CA 1
ATOM 682 C C . ASN A 1 95 ? -0.090 -12.445 -2.800 1.00 95.38 95 ASN A C 1
ATOM 684 O O . ASN A 1 95 ? 1.094 -12.627 -3.072 1.00 95.38 95 ASN A O 1
ATOM 688 N N . GLY A 1 96 ? -0.603 -12.902 -1.656 1.00 94.81 96 GLY A N 1
ATOM 689 C CA . GLY A 1 96 ? 0.229 -13.608 -0.675 1.00 94.81 96 GLY A CA 1
ATOM 690 C C . GLY A 1 96 ? 1.071 -12.635 0.148 1.00 94.81 96 GLY A C 1
ATOM 691 O O . GLY A 1 96 ? 0.525 -11.684 0.693 1.00 94.81 96 GLY A O 1
ATOM 692 N N . GLU A 1 97 ? 2.376 -12.865 0.287 1.00 93.88 97 GLU A N 1
ATOM 693 C CA . GLU A 1 97 ? 3.237 -12.015 1.133 1.00 93.88 97 GLU A CA 1
ATOM 694 C C . GLU A 1 97 ? 3.318 -10.557 0.637 1.00 93.88 97 GLU A C 1
ATOM 696 O O . GLU A 1 97 ? 3.386 -9.632 1.453 1.00 93.88 97 GLU A O 1
ATOM 701 N N . GLY A 1 98 ? 3.215 -10.353 -0.681 1.00 93.25 98 GLY A N 1
ATOM 702 C CA . GLY A 1 98 ? 3.162 -9.045 -1.339 1.00 93.25 98 GLY A CA 1
ATOM 703 C C . GLY A 1 98 ? 4.524 -8.393 -1.610 1.00 93.25 98 GLY A C 1
ATOM 704 O O . GLY A 1 98 ? 4.599 -7.511 -2.458 1.00 93.25 98 GLY A O 1
ATOM 705 N N . ASP A 1 99 ? 5.601 -8.818 -0.943 1.00 92.88 99 ASP A N 1
ATOM 706 C CA . ASP A 1 99 ? 6.977 -8.394 -1.213 1.00 92.88 99 ASP A CA 1
ATOM 707 C C . ASP A 1 99 ? 7.719 -9.399 -2.105 1.00 92.88 99 ASP A C 1
ATOM 709 O O . ASP A 1 99 ? 7.712 -10.609 -1.882 1.00 92.88 99 ASP A O 1
ATOM 713 N N . LEU A 1 100 ? 8.407 -8.887 -3.126 1.00 93.88 100 LEU A N 1
ATOM 714 C CA . LEU A 1 100 ? 9.208 -9.704 -4.034 1.00 93.88 100 LEU A CA 1
ATOM 715 C C . LEU A 1 100 ? 10.633 -9.818 -3.507 1.00 93.88 100 LEU A C 1
ATOM 717 O O . LEU A 1 100 ? 11.222 -8.812 -3.131 1.00 93.88 100 LEU A O 1
ATOM 721 N N . ALA A 1 101 ? 11.223 -11.017 -3.506 1.00 94.38 101 ALA A N 1
ATOM 722 C CA . ALA A 1 101 ? 12.624 -11.228 -3.120 1.00 94.38 101 ALA A CA 1
ATOM 723 C C . ALA A 1 101 ? 13.602 -10.935 -4.275 1.00 94.38 101 ALA A C 1
ATOM 725 O O . ALA A 1 101 ? 14.649 -10.328 -4.050 1.00 94.38 101 ALA A O 1
ATOM 726 N N . SER A 1 102 ? 13.229 -11.303 -5.500 1.00 93.50 102 SER A N 1
ATOM 727 C CA . SER A 1 102 ? 13.998 -11.099 -6.730 1.00 93.50 102 SER A CA 1
ATOM 728 C C . SER A 1 102 ? 13.068 -11.124 -7.941 1.00 93.50 102 SER A C 1
ATOM 730 O O . SER A 1 102 ? 12.088 -11.869 -7.932 1.00 93.50 102 SER A O 1
ATOM 732 N N . VAL A 1 103 ? 13.418 -10.393 -8.997 1.00 94.25 103 VAL A N 1
ATOM 733 C CA . VAL A 1 103 ? 12.795 -10.499 -10.324 1.00 94.25 103 VAL A CA 1
ATOM 734 C C . VAL A 1 103 ? 13.902 -10.749 -11.341 1.00 94.25 103 VAL A C 1
ATOM 736 O O . VAL A 1 103 ? 15.024 -10.280 -11.161 1.00 94.25 103 VAL A O 1
ATOM 739 N N . GLY A 1 104 ? 13.617 -11.516 -12.386 1.00 92.31 104 GLY A N 1
ATOM 740 C CA . GLY A 1 104 ? 14.563 -11.728 -13.470 1.00 92.31 104 GLY A CA 1
ATOM 741 C C . GLY A 1 104 ? 13.865 -12.140 -14.753 1.00 92.31 104 GLY A C 1
ATOM 742 O O . GLY A 1 104 ? 12.743 -12.651 -14.730 1.00 92.31 104 GLY A O 1
ATOM 743 N N . PHE A 1 105 ? 14.545 -11.923 -15.871 1.00 88.25 105 PHE A N 1
ATOM 744 C CA . PHE A 1 105 ? 14.039 -12.245 -17.197 1.00 88.25 105 PHE A CA 1
ATOM 745 C C . PHE A 1 105 ? 14.856 -13.349 -17.844 1.00 88.25 105 PHE A C 1
ATOM 747 O O . PHE A 1 105 ? 16.086 -13.369 -17.765 1.00 88.25 105 PHE A O 1
ATOM 754 N N . ASN A 1 106 ? 14.164 -14.231 -18.554 1.00 86.50 106 ASN A N 1
ATOM 755 C CA . ASN A 1 106 ? 14.817 -15.208 -19.407 1.00 86.50 106 ASN A CA 1
ATOM 756 C C . ASN A 1 106 ? 15.216 -14.534 -20.720 1.00 86.50 106 ASN A C 1
ATOM 758 O O . ASN A 1 106 ? 14.376 -13.927 -21.388 1.00 86.50 106 ASN A O 1
ATOM 762 N N . ARG A 1 107 ? 16.483 -14.674 -21.112 1.00 77.50 107 ARG A N 1
ATOM 763 C CA . ARG A 1 107 ? 16.958 -14.270 -22.437 1.00 77.50 107 ARG A CA 1
ATOM 764 C C . ARG A 1 107 ? 17.153 -15.517 -23.305 1.00 77.50 107 ARG A C 1
ATOM 766 O O . ARG A 1 107 ? 17.657 -16.523 -22.808 1.00 77.50 107 ARG A O 1
ATOM 773 N N . PRO A 1 108 ? 16.741 -15.509 -24.588 1.00 76.31 108 PRO A N 1
ATOM 774 C CA . PRO A 1 108 ? 17.002 -16.640 -25.472 1.00 76.31 108 PRO A CA 1
ATOM 775 C C . PRO A 1 108 ? 18.509 -16.931 -25.521 1.00 76.31 108 PRO A C 1
ATOM 777 O O . PRO A 1 108 ? 19.284 -16.038 -25.847 1.00 76.31 108 PRO A O 1
ATOM 780 N N . ALA A 1 109 ? 18.892 -18.175 -25.216 1.00 67.81 109 ALA A N 1
ATOM 781 C CA . ALA A 1 109 ? 20.273 -18.676 -25.167 1.00 67.81 109 ALA A CA 1
ATOM 782 C C . ALA A 1 109 ? 21.167 -18.203 -23.995 1.00 67.81 109 ALA A C 1
ATOM 784 O O . ALA A 1 109 ? 22.355 -18.521 -24.000 1.00 67.81 109 ALA A O 1
ATOM 785 N N . GLU A 1 110 ? 20.623 -17.535 -22.972 1.00 64.94 110 GLU A N 1
ATOM 786 C CA . GLU A 1 110 ? 21.359 -17.169 -21.749 1.00 64.94 110 GLU A CA 1
ATOM 787 C C . GLU A 1 110 ? 20.584 -17.547 -20.474 1.00 64.94 110 GLU A C 1
ATOM 789 O O . GLU A 1 110 ? 19.368 -17.750 -20.501 1.00 64.94 110 GLU A O 1
ATOM 794 N N . ASP A 1 111 ? 21.305 -17.638 -19.352 1.00 78.12 111 ASP A N 1
ATOM 795 C CA . ASP A 1 111 ? 20.734 -17.825 -18.014 1.00 78.12 111 ASP A CA 1
ATOM 796 C C . ASP A 1 111 ? 19.859 -16.624 -17.581 1.00 78.12 111 ASP A C 1
ATOM 798 O O . ASP A 1 111 ? 19.843 -15.563 -18.216 1.00 78.12 111 ASP A O 1
ATOM 802 N N . LEU A 1 112 ? 19.129 -16.791 -16.469 1.00 83.69 112 LEU A N 1
ATOM 803 C CA . LEU A 1 112 ? 18.281 -15.760 -15.859 1.00 83.69 112 LEU A CA 1
ATOM 804 C C . LEU A 1 112 ? 19.057 -14.445 -15.670 1.00 83.69 112 LEU A C 1
ATOM 806 O O . LEU A 1 112 ? 20.067 -14.403 -14.970 1.00 83.69 112 LEU A O 1
ATOM 810 N N . CYS A 1 113 ? 18.551 -13.359 -16.252 1.00 86.12 113 CYS A N 1
ATOM 811 C CA . CYS A 1 113 ? 19.089 -12.017 -16.067 1.00 86.12 113 CYS A CA 1
ATOM 812 C C . CYS A 1 113 ? 18.379 -11.345 -14.880 1.00 86.12 113 CYS A C 1
ATOM 814 O O . CYS A 1 113 ? 17.185 -11.053 -15.002 1.00 86.12 113 CYS A O 1
ATOM 816 N N . PRO A 1 114 ? 19.051 -11.143 -13.731 1.00 91.50 114 PRO A N 1
ATOM 817 C CA . PRO A 1 114 ? 18.421 -10.582 -12.540 1.00 91.50 114 PRO A CA 1
ATOM 818 C C . PRO A 1 114 ? 18.199 -9.071 -12.676 1.00 91.50 114 PRO A C 1
ATOM 820 O O . PRO A 1 114 ? 19.053 -8.356 -13.197 1.00 91.50 114 PRO A O 1
ATOM 823 N N . CYS A 1 115 ? 17.068 -8.588 -12.166 1.00 92.69 115 CYS A N 1
ATOM 824 C CA . CYS A 1 115 ? 16.785 -7.167 -11.996 1.00 92.69 115 CYS A CA 1
ATOM 825 C C . CYS A 1 115 ? 17.343 -6.664 -10.662 1.00 92.69 115 CYS A C 1
ATOM 827 O O . CYS A 1 115 ? 17.263 -7.359 -9.644 1.00 92.69 115 CYS A O 1
ATOM 829 N N . GLU A 1 116 ? 17.859 -5.439 -10.667 1.00 91.88 116 GLU A N 1
ATOM 830 C CA . GLU A 1 116 ? 18.180 -4.709 -9.441 1.00 91.88 116 GLU A CA 1
ATOM 831 C C . GLU A 1 116 ? 16.886 -4.195 -8.787 1.00 91.88 116 GLU A C 1
ATOM 833 O O . GLU A 1 116 ? 15.898 -3.932 -9.477 1.00 91.88 116 GLU A O 1
ATOM 838 N N . LYS A 1 117 ? 16.888 -4.116 -7.453 1.00 82.38 117 LYS A N 1
ATOM 839 C CA . LYS A 1 117 ? 15.796 -3.559 -6.646 1.00 82.38 117 LYS A CA 1
ATOM 840 C C . LYS A 1 117 ? 16.104 -2.137 -6.221 1.00 82.38 117 LYS A C 1
ATOM 842 O O . LYS A 1 117 ? 17.287 -1.890 -5.898 1.00 82.38 117 LYS A O 1
#

Foldseek 3Di:
DADPDPFFPPDDDDDDDDDDDPDDPCPPDPHDDPDDLVNQLVRGDVPCSVVSVVPPDTDDDDDQDWQDDPPDDWDWAWDPPDDPVGTDTDTPRDTGNRDDPWDFDDDVPDDTHTDDD

InterPro domains:
  IPR005795 Major pollen allergen Lol pI [PR00829] (2-12)
  IPR005795 Major pollen allergen Lol pI [PR00829] (76-91)
  IPR005795 Major pollen allergen Lol pI [PR00829] (92-107)
  IPR007112 Expansin/pollen allergen, DPBB domain [PS50842] (1-72)
  IPR009009 RlpA-like protein, double-psi beta-barrel domain [PF03330] (8-62)
  IPR036749 Expansin, cellulose-binding-like domain superfamily [G3DSA:2.60.40.760] (67-111)
  IPR036749 Expansin, cellulose-binding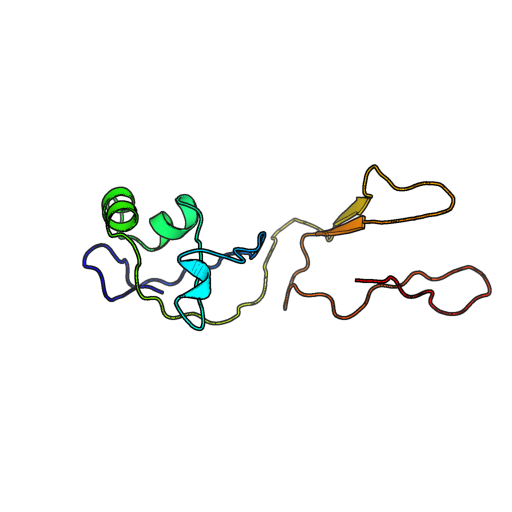-like domain superfamily [SSF49590] (73-105)
  IPR036908 RlpA-like domain superfamily [G3DSA:2.40.40.10] (1-66)
  IPR036908 RlpA-like domain superfamily [SSF50685] (1-71)